Protein AF-A0A3N5SDS3-F1 (afdb_monomer_lite)

Foldseek 3Di:
DPPPVVVVVVVVVVVVVVVVVVVVVVVVVVDDPPDDPVPPDPPVRVDDQDVLLVVLCVVVVHDDDLFDDDVPAEGAHSLQVQLVSNLVSVLVVPPVSVVWDKGWHQDPVRDIWIDTPPDIDPDLVVDPDPVSSVSSVVSVVSSVVSVVVVVVD

Radius of gyration: 25.75 Å; chains: 1; bounding box: 50×32×78 Å

Secondary structure (DSSP, 8-state):
---HHHHHHHHHHHHHHHHHHHHHHHHHHT--TT---TT-S-HHHH-PPPHHHHHHHHHHT----S----TTPPP--HHHHHHHHHHHHHHHH-TTTTT--EEEEE-TTSSEEEEETTEEESSGGG-S-HHHHHHHHHHHHHHHHHHHHHHH-

pLDDT: m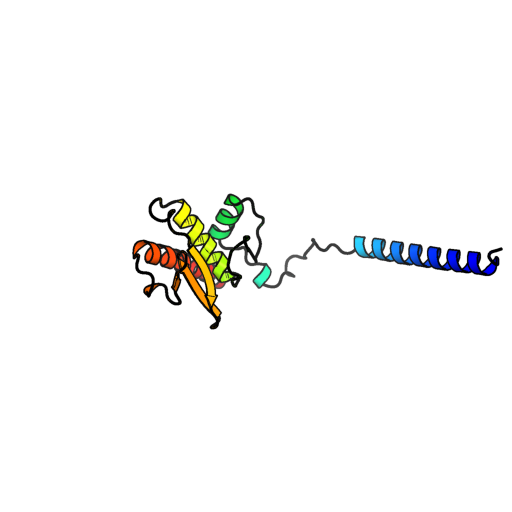ean 82.78, std 12.54, range [51.75, 97.25]

Sequence (153 aa):
MVPSGIIVTVIVVVIIMLVIWGLLLWKSRRVNLTHTPAGEKPQWMRTAPPPATLAATEAGGEGITLYDHDKGEIVAAPFVEQIEDILRSQMSTDPDLRSYDVDFGTGTDGGLEIRVGDQRYADIKQIPDERLRAAIGRAIATYNQGEEDKRSG

Structure (mmCIF, N/CA/C/O backbone):
data_AF-A0A3N5SDS3-F1
#
_entry.id   AF-A0A3N5SDS3-F1
#
loop_
_atom_site.group_PDB
_atom_site.id
_atom_site.type_symbol
_atom_site.label_atom_id
_atom_site.label_alt_id
_atom_site.label_comp_id
_atom_site.label_asym_id
_atom_site.label_entity_id
_atom_site.label_seq_id
_atom_site.pdbx_PDB_ins_code
_atom_site.Cartn_x
_atom_site.Cartn_y
_atom_site.Cartn_z
_atom_site.occupancy
_atom_site.B_iso_or_equiv
_atom_site.auth_seq_id
_atom_site.auth_comp_id
_atom_site.auth_asym_id
_atom_site.auth_atom_id
_atom_site.pdbx_PDB_model_num
ATOM 1 N N . MET A 1 1 ? 19.981 -18.273 -62.693 1.00 68.88 1 MET A N 1
ATOM 2 C CA . MET A 1 1 ? 21.313 -17.813 -62.242 1.00 68.88 1 MET A CA 1
ATOM 3 C C . MET A 1 1 ? 21.117 -16.525 -61.470 1.00 68.88 1 MET A C 1
ATOM 5 O O . MET A 1 1 ? 20.516 -15.611 -62.018 1.00 68.88 1 MET A O 1
ATOM 9 N N . VAL A 1 2 ? 21.545 -16.466 -60.209 1.00 68.56 2 VAL A N 1
ATOM 10 C CA . VAL A 1 2 ? 21.539 -15.201 -59.461 1.00 68.56 2 VAL A CA 1
ATOM 11 C C . VAL A 1 2 ? 22.717 -14.372 -59.979 1.00 68.56 2 VAL A C 1
ATOM 13 O O . VAL A 1 2 ? 23.832 -14.895 -60.003 1.00 68.56 2 VAL A O 1
ATOM 16 N N . PRO A 1 3 ? 22.505 -13.131 -60.447 1.00 82.00 3 PRO A N 1
ATOM 17 C CA . PRO A 1 3 ? 23.598 -12.306 -60.930 1.00 82.00 3 PRO A CA 1
ATOM 18 C C . PRO A 1 3 ? 24.593 -12.054 -59.798 1.00 82.00 3 PRO A C 1
ATOM 20 O O . PRO A 1 3 ? 24.208 -11.697 -58.683 1.00 82.00 3 PRO A O 1
ATOM 23 N N . SER A 1 4 ? 25.879 -12.220 -60.098 1.00 79.12 4 SER A N 1
ATOM 24 C CA . SER A 1 4 ? 26.987 -12.127 -59.141 1.00 79.12 4 SER A CA 1
ATOM 25 C C . SER A 1 4 ? 26.968 -10.821 -58.335 1.00 79.12 4 SER A C 1
ATOM 27 O O . SER A 1 4 ? 27.344 -10.812 -57.168 1.00 79.12 4 SER A O 1
ATOM 29 N N . GLY A 1 5 ? 26.455 -9.733 -58.925 1.00 82.50 5 GLY A N 1
ATOM 30 C CA . GLY A 1 5 ? 26.280 -8.443 -58.252 1.00 82.50 5 GLY A CA 1
ATOM 31 C C . GLY A 1 5 ? 25.323 -8.483 -57.054 1.00 82.50 5 GLY A C 1
ATOM 32 O O . GLY A 1 5 ? 25.624 -7.878 -56.033 1.00 82.50 5 GLY A O 1
ATOM 33 N N . ILE A 1 6 ? 24.227 -9.250 -57.122 1.00 86.38 6 ILE A N 1
ATOM 34 C CA . ILE A 1 6 ? 23.262 -9.362 -56.011 1.00 86.38 6 ILE A CA 1
ATOM 35 C C . ILE A 1 6 ? 23.900 -10.086 -54.823 1.00 86.38 6 ILE A C 1
ATOM 37 O O . ILE A 1 6 ? 23.728 -9.673 -53.679 1.00 86.38 6 ILE A O 1
ATOM 41 N N . ILE A 1 7 ? 24.683 -11.133 -55.096 1.00 86.69 7 ILE A N 1
ATOM 42 C CA . ILE A 1 7 ? 25.388 -11.901 -54.061 1.00 86.69 7 ILE A CA 1
ATOM 43 C C . ILE A 1 7 ? 26.377 -10.99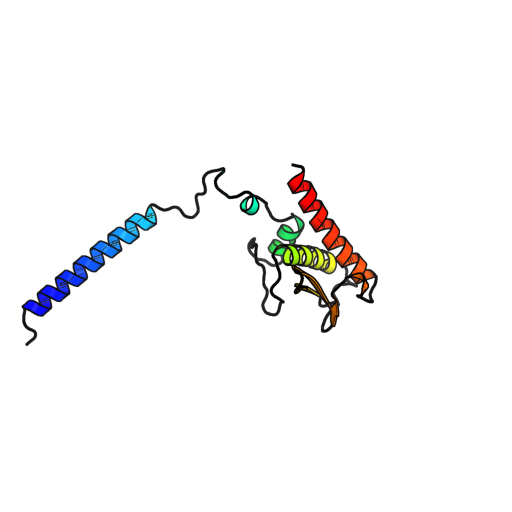4 -53.318 1.00 86.69 7 ILE A C 1
ATOM 45 O O . ILE A 1 7 ? 26.410 -10.996 -52.089 1.00 86.69 7 ILE A O 1
ATOM 49 N N . VAL A 1 8 ? 27.128 -10.161 -54.047 1.00 90.88 8 VAL A N 1
ATOM 50 C CA . VAL A 1 8 ? 28.073 -9.205 -53.450 1.00 90.88 8 VAL A CA 1
ATOM 51 C C . VAL A 1 8 ? 27.349 -8.169 -52.585 1.00 90.88 8 VAL A C 1
ATOM 53 O O . VAL A 1 8 ? 27.771 -7.924 -51.457 1.00 90.88 8 VAL A O 1
ATOM 56 N N . THR A 1 9 ? 26.234 -7.598 -53.053 1.00 92.44 9 THR A N 1
ATOM 57 C CA . THR A 1 9 ? 25.465 -6.614 -52.272 1.00 92.44 9 THR A CA 1
ATOM 58 C C . THR A 1 9 ? 24.930 -7.203 -50.968 1.00 92.44 9 THR A C 1
ATOM 60 O O . THR A 1 9 ? 25.055 -6.573 -49.919 1.00 92.44 9 THR A O 1
ATOM 63 N N . VAL A 1 10 ? 24.382 -8.422 -51.004 1.00 93.00 10 VAL A N 1
ATOM 64 C CA . VAL A 1 10 ? 23.859 -9.093 -49.803 1.00 93.00 10 VAL A CA 1
ATOM 65 C C . VAL A 1 10 ? 24.970 -9.327 -48.779 1.00 93.00 10 VAL A C 1
ATOM 67 O O . VAL A 1 10 ? 24.782 -9.035 -47.599 1.00 93.00 10 VAL A O 1
ATOM 70 N N . ILE A 1 11 ? 26.148 -9.778 -49.220 1.00 94.56 11 ILE A N 1
ATOM 71 C CA . ILE A 1 11 ? 27.299 -9.995 -48.331 1.00 94.56 11 ILE A CA 1
ATOM 72 C C . ILE A 1 11 ? 27.723 -8.686 -47.655 1.00 94.56 11 ILE A C 1
ATOM 74 O O . ILE A 1 11 ? 27.932 -8.660 -46.443 1.00 94.56 11 ILE A O 1
ATOM 78 N N . VAL A 1 12 ? 27.802 -7.588 -48.410 1.00 96.38 12 VAL A N 1
ATOM 79 C CA . VAL A 1 12 ? 28.185 -6.276 -47.865 1.00 96.38 12 VAL A CA 1
ATOM 80 C C . VAL A 1 12 ? 27.193 -5.804 -46.799 1.00 96.38 12 VAL A C 1
ATOM 82 O O . VAL A 1 12 ? 27.612 -5.368 -45.728 1.00 96.38 12 VAL A O 1
ATOM 85 N N . VAL A 1 13 ? 25.888 -5.939 -47.046 1.00 96.75 13 VAL A N 1
ATOM 86 C CA . VAL A 1 13 ? 24.852 -5.546 -46.075 1.00 96.75 13 VAL A CA 1
ATOM 87 C C . VAL A 1 13 ? 24.951 -6.370 -44.790 1.00 96.75 13 VAL A C 1
ATOM 89 O O . VAL A 1 13 ? 24.900 -5.804 -43.697 1.00 96.75 13 VAL A O 1
ATOM 92 N N . VAL A 1 14 ? 25.154 -7.687 -44.901 1.00 97.00 14 VAL A N 1
ATOM 93 C CA . VAL A 1 14 ? 25.308 -8.571 -43.734 1.00 97.00 14 VAL A CA 1
ATOM 94 C C . VAL A 1 14 ? 26.536 -8.184 -42.908 1.00 97.00 14 VAL A C 1
ATOM 96 O O . VAL A 1 14 ? 26.447 -8.097 -41.684 1.00 97.00 14 VAL A O 1
ATOM 99 N N . ILE A 1 15 ? 27.665 -7.882 -43.554 1.00 97.25 15 ILE A N 1
ATOM 100 C CA . ILE A 1 15 ? 28.881 -7.441 -42.855 1.00 97.25 15 ILE A CA 1
ATOM 101 C C . ILE A 1 15 ? 28.629 -6.129 -42.104 1.00 97.25 15 ILE A C 1
ATOM 103 O O . ILE A 1 15 ? 28.987 -6.020 -40.931 1.00 97.25 15 ILE A O 1
ATOM 107 N N . ILE A 1 16 ? 27.971 -5.153 -42.737 1.00 97.25 16 ILE A N 1
ATOM 108 C CA . ILE A 1 16 ? 27.638 -3.873 -42.096 1.00 97.25 16 ILE A CA 1
ATOM 109 C C . ILE A 1 16 ? 26.747 -4.098 -40.867 1.00 97.25 16 ILE A C 1
ATOM 111 O O . ILE A 1 16 ? 27.020 -3.536 -39.805 1.00 97.25 16 ILE A O 1
ATOM 115 N N . MET A 1 17 ? 25.726 -4.953 -40.972 1.00 96.94 17 MET A N 1
ATOM 116 C CA . MET A 1 17 ? 24.854 -5.291 -39.843 1.00 96.94 17 MET A CA 1
ATOM 117 C C . MET A 1 17 ? 25.627 -5.923 -38.680 1.00 96.94 17 MET A C 1
ATOM 119 O O . MET A 1 17 ? 25.423 -5.531 -37.531 1.00 96.94 17 MET A O 1
ATOM 123 N N . LEU A 1 18 ? 26.547 -6.850 -38.963 1.00 97.25 18 LEU A N 1
ATOM 124 C CA . LEU A 1 18 ? 27.373 -7.491 -37.936 1.00 97.25 18 LEU A CA 1
ATOM 125 C C . LEU A 1 18 ? 28.313 -6.496 -37.244 1.00 97.25 18 LEU A C 1
ATOM 127 O O . LEU A 1 18 ? 28.468 -6.550 -36.024 1.00 97.25 18 LEU A O 1
ATOM 131 N N . VAL A 1 19 ? 28.896 -5.557 -37.995 1.00 97.00 19 VAL A N 1
ATOM 132 C CA . VAL A 1 19 ? 29.741 -4.492 -37.434 1.00 97.00 19 VAL A CA 1
ATOM 133 C C . VAL A 1 19 ? 28.925 -3.575 -36.522 1.00 97.00 19 VAL A C 1
ATOM 135 O O . VAL A 1 19 ? 29.340 -3.314 -35.392 1.00 97.00 19 VAL A O 1
ATOM 138 N N . ILE A 1 20 ? 27.747 -3.125 -36.967 1.00 96.25 20 ILE A N 1
ATOM 139 C CA . ILE A 1 20 ? 26.855 -2.285 -36.154 1.00 96.25 20 ILE A CA 1
ATOM 140 C C . ILE A 1 20 ? 26.441 -3.028 -34.879 1.00 96.25 20 ILE A C 1
ATOM 142 O O . ILE A 1 20 ? 26.527 -2.466 -33.787 1.00 96.25 20 ILE A O 1
ATOM 146 N N . TRP A 1 21 ? 26.046 -4.298 -34.988 1.00 95.56 21 TRP A N 1
ATOM 147 C CA . TRP A 1 21 ? 25.644 -5.101 -33.834 1.00 95.56 21 TRP A CA 1
ATOM 148 C C . TRP A 1 21 ? 26.791 -5.295 -32.834 1.00 95.56 21 TRP A C 1
ATOM 150 O O . TRP A 1 21 ? 26.605 -5.091 -31.633 1.00 95.56 21 TRP A O 1
ATOM 160 N N . GLY A 1 22 ? 28.001 -5.589 -33.319 1.00 96.25 22 GLY A N 1
ATOM 161 C CA . GLY A 1 22 ? 29.198 -5.690 -32.483 1.00 96.25 22 GLY A CA 1
ATOM 162 C C . GLY A 1 22 ? 29.523 -4.386 -31.746 1.00 96.25 22 GLY A C 1
ATOM 163 O O . GLY A 1 22 ? 29.810 -4.408 -30.547 1.00 96.25 22 GLY A O 1
ATOM 164 N N . LEU A 1 23 ? 29.409 -3.239 -32.426 1.00 95.19 23 LEU A N 1
ATOM 165 C CA . LEU A 1 23 ? 29.599 -1.919 -31.815 1.00 95.19 23 LEU A CA 1
ATOM 166 C C . LEU A 1 23 ? 28.554 -1.627 -30.729 1.00 95.19 23 LEU A C 1
ATOM 168 O O . LEU A 1 23 ? 28.908 -1.110 -29.667 1.00 95.19 23 LEU A O 1
ATOM 172 N N . LEU A 1 24 ? 27.285 -1.982 -30.959 1.00 91.38 24 LEU A N 1
ATOM 173 C CA . LEU A 1 24 ? 26.214 -1.816 -29.972 1.00 91.38 24 LEU A CA 1
ATOM 174 C C . LEU A 1 24 ? 26.444 -2.683 -28.730 1.00 91.38 24 LEU A C 1
ATOM 176 O O . LEU A 1 24 ? 26.332 -2.176 -27.614 1.00 91.38 24 LEU A O 1
ATOM 180 N N . LEU A 1 25 ? 26.830 -3.950 -28.902 1.00 89.69 25 LEU A N 1
ATOM 181 C CA . LEU A 1 25 ? 27.156 -4.842 -27.784 1.00 89.69 25 LEU A CA 1
ATOM 182 C C . LEU A 1 25 ? 28.357 -4.331 -26.984 1.00 89.69 25 LEU A C 1
ATOM 184 O O . LEU A 1 25 ? 28.338 -4.345 -25.753 1.00 89.69 25 LEU A O 1
ATOM 188 N N . TRP A 1 26 ? 29.390 -3.835 -27.665 1.00 88.06 26 TRP A N 1
ATOM 189 C CA . TRP A 1 26 ? 30.552 -3.258 -26.996 1.00 88.06 26 TRP A CA 1
ATOM 190 C C . TRP A 1 26 ? 30.198 -1.998 -26.204 1.00 88.06 26 TRP A C 1
ATOM 192 O O . TRP A 1 26 ? 30.630 -1.856 -25.061 1.00 88.06 26 TRP A O 1
ATOM 202 N N . LYS A 1 27 ? 29.378 -1.105 -26.774 1.00 86.00 27 LYS A N 1
ATOM 203 C CA . LYS A 1 27 ? 28.898 0.097 -26.082 1.00 86.00 27 LYS A CA 1
ATOM 204 C C . LYS A 1 27 ? 27.995 -0.259 -24.899 1.00 86.00 27 LYS A C 1
ATOM 206 O O . LYS A 1 27 ? 28.161 0.322 -23.833 1.00 86.00 27 LYS A O 1
ATOM 211 N N . SER A 1 28 ? 27.102 -1.236 -25.055 1.00 78.81 28 SER A N 1
ATOM 212 C CA . SER A 1 28 ? 26.207 -1.711 -23.993 1.00 78.81 28 SER A CA 1
ATOM 213 C C . SER A 1 28 ? 26.983 -2.257 -22.791 1.00 78.81 28 SER A C 1
ATOM 215 O O . SER A 1 28 ? 26.679 -1.889 -21.663 1.00 78.81 28 SER A O 1
ATOM 217 N N . ARG A 1 29 ? 28.063 -3.020 -23.016 1.00 81.25 29 ARG A N 1
ATOM 218 C CA . ARG A 1 29 ? 28.931 -3.531 -21.936 1.00 81.25 29 ARG A CA 1
ATOM 219 C C . ARG A 1 29 ? 29.670 -2.443 -21.148 1.00 81.25 29 ARG A C 1
ATOM 221 O O . ARG A 1 29 ? 30.156 -2.724 -20.058 1.00 81.25 29 ARG A O 1
ATOM 228 N N . ARG A 1 30 ? 29.786 -1.221 -21.683 1.00 77.50 30 ARG A N 1
ATOM 229 C CA . ARG A 1 30 ? 30.376 -0.075 -20.966 1.00 77.50 30 ARG A CA 1
ATOM 230 C C . ARG A 1 30 ? 29.373 0.658 -20.076 1.00 77.50 30 ARG A C 1
ATOM 232 O O . ARG A 1 30 ? 29.791 1.485 -19.273 1.00 77.50 30 ARG A O 1
ATOM 239 N N . VAL A 1 31 ? 28.075 0.397 -20.230 1.00 67.88 31 VAL A N 1
ATOM 240 C CA . VAL A 1 31 ? 27.023 1.043 -19.443 1.00 67.88 31 VAL A CA 1
ATOM 241 C C . VAL A 1 31 ? 26.641 0.107 -18.305 1.00 67.88 31 VAL A C 1
ATOM 243 O O . VAL A 1 31 ? 26.007 -0.923 -18.514 1.00 67.88 31 VAL A O 1
ATOM 246 N N . ASN A 1 32 ? 27.040 0.460 -17.087 1.00 65.94 32 ASN A N 1
ATOM 247 C CA . ASN A 1 32 ? 26.639 -0.270 -15.896 1.00 65.94 32 ASN A CA 1
ATOM 248 C C . ASN A 1 32 ? 25.320 0.314 -15.369 1.00 65.94 32 ASN A C 1
ATOM 250 O O . ASN A 1 32 ? 25.326 1.319 -14.668 1.00 65.94 32 ASN A O 1
ATOM 254 N N . LEU A 1 33 ? 24.192 -0.314 -15.714 1.00 65.25 33 LEU A N 1
ATOM 255 C CA . LEU A 1 33 ? 22.853 0.115 -15.273 1.00 65.25 33 LEU A CA 1
ATOM 256 C C . LEU A 1 33 ? 22.618 -0.083 -13.766 1.00 65.25 33 LEU A C 1
ATOM 258 O O . LEU A 1 33 ? 21.668 0.458 -13.211 1.00 65.25 33 LEU A O 1
ATOM 262 N N . THR A 1 34 ? 23.477 -0.865 -13.111 1.00 61.34 34 THR A N 1
ATOM 263 C CA . THR A 1 34 ? 23.353 -1.223 -11.690 1.00 61.34 34 THR A CA 1
ATOM 264 C C . THR A 1 34 ? 24.290 -0.439 -10.777 1.00 61.34 34 THR A C 1
ATOM 266 O O . THR A 1 34 ? 24.104 -0.434 -9.564 1.00 61.34 34 THR A O 1
ATOM 269 N N . HIS A 1 35 ? 25.286 0.251 -11.336 1.00 56.22 35 HIS A N 1
ATOM 270 C CA . HIS A 1 35 ? 26.195 1.087 -10.565 1.00 56.22 35 HIS A CA 1
ATOM 271 C C . HIS A 1 35 ? 25.668 2.517 -10.543 1.00 56.22 35 HIS A C 1
ATOM 273 O O . HIS A 1 35 ? 25.879 3.282 -11.478 1.00 56.22 35 HIS A O 1
ATOM 279 N N . THR A 1 36 ? 24.957 2.868 -9.475 1.00 59.41 36 THR A N 1
ATOM 280 C CA . THR A 1 36 ? 24.582 4.256 -9.204 1.00 59.41 36 THR A CA 1
ATOM 281 C C . THR A 1 36 ? 25.664 4.885 -8.321 1.00 59.41 36 THR A C 1
ATOM 283 O O . THR A 1 36 ? 25.895 4.371 -7.222 1.00 59.41 36 THR A O 1
ATOM 286 N N . PRO A 1 37 ? 26.335 5.970 -8.747 1.00 63.41 37 PRO A N 1
ATOM 287 C CA . PRO A 1 37 ? 27.207 6.749 -7.875 1.00 63.41 37 PRO A CA 1
ATOM 288 C C . PRO A 1 37 ? 26.459 7.165 -6.602 1.00 63.41 37 PRO A C 1
ATOM 290 O O . PRO A 1 37 ? 25.279 7.536 -6.648 1.00 63.41 37 PRO A O 1
ATOM 293 N N . ALA A 1 38 ? 27.129 7.087 -5.450 1.00 60.81 38 ALA A N 1
ATOM 294 C CA . ALA A 1 38 ? 26.549 7.523 -4.184 1.00 60.81 38 ALA A CA 1
ATOM 295 C C . ALA A 1 38 ? 26.122 8.996 -4.309 1.00 60.81 38 ALA A C 1
ATOM 297 O O . ALA A 1 38 ? 26.957 9.868 -4.529 1.00 60.81 38 ALA A O 1
ATOM 298 N N . GLY A 1 39 ? 24.817 9.266 -4.208 1.00 62.78 39 GLY A N 1
ATOM 299 C CA . GLY A 1 39 ? 24.278 10.622 -4.342 1.00 62.78 39 GLY A CA 1
ATOM 300 C C . GLY A 1 39 ? 23.565 10.954 -5.660 1.00 62.78 39 GLY A C 1
ATOM 301 O O . GLY A 1 39 ? 23.098 12.084 -5.781 1.00 62.78 39 GLY A O 1
ATOM 302 N N . GLU A 1 40 ? 23.388 10.010 -6.594 1.00 65.88 40 GLU A N 1
ATOM 303 C CA . GLU A 1 40 ? 22.626 10.248 -7.842 1.00 65.88 40 GLU A CA 1
ATOM 304 C C . GLU A 1 40 ? 21.189 9.707 -7.847 1.00 65.88 40 GLU A C 1
ATOM 306 O O . GLU A 1 40 ? 20.371 10.150 -8.652 1.00 65.88 40 GLU A O 1
ATOM 311 N N . LYS A 1 41 ? 20.819 8.800 -6.933 1.00 64.06 41 LYS A N 1
ATOM 312 C CA . LYS A 1 41 ? 19.405 8.408 -6.802 1.00 64.06 41 LYS A CA 1
ATOM 313 C C . LYS A 1 41 ? 18.591 9.639 -6.389 1.00 64.06 41 LYS A C 1
ATOM 315 O O . LYS A 1 41 ? 18.998 10.297 -5.435 1.00 64.06 41 LYS A O 1
ATOM 320 N N . PRO A 1 42 ? 17.485 10.004 -7.044 1.00 65.94 42 PRO A N 1
ATOM 321 C CA . PRO A 1 42 ? 16.648 11.093 -6.546 1.00 65.94 42 PRO A CA 1
ATOM 322 C C . PRO A 1 42 ? 16.122 10.744 -5.141 1.00 65.94 42 PRO A C 1
ATOM 324 O O . PRO A 1 42 ? 16.044 9.564 -4.800 1.00 65.94 42 PRO A O 1
ATOM 327 N N . GLN A 1 43 ? 15.820 11.743 -4.299 1.00 64.00 43 GLN A N 1
ATOM 328 C CA . GLN A 1 43 ? 15.484 11.512 -2.878 1.00 64.00 43 GLN A CA 1
ATOM 329 C C . GLN A 1 43 ? 14.396 10.445 -2.681 1.00 64.00 43 GLN A C 1
ATOM 331 O O . GLN A 1 43 ? 14.544 9.584 -1.821 1.00 64.00 43 GLN A O 1
ATOM 336 N N . TRP A 1 44 ? 13.384 10.424 -3.548 1.00 61.75 44 T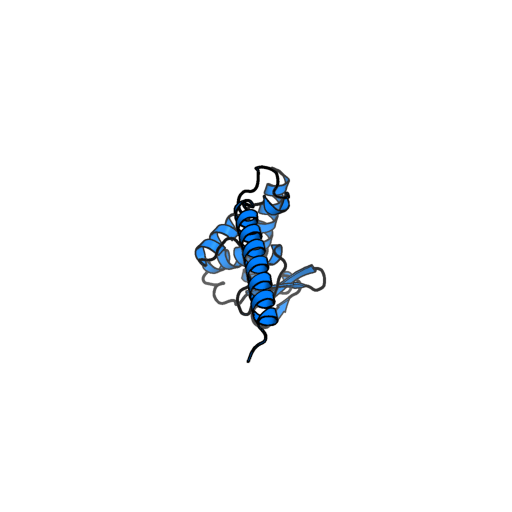RP A N 1
ATOM 337 C CA . TRP A 1 44 ? 12.295 9.444 -3.530 1.00 61.75 44 TRP A CA 1
ATOM 338 C C . TRP A 1 44 ? 12.726 7.986 -3.800 1.00 61.75 44 TRP A C 1
ATOM 340 O O . TRP A 1 44 ? 12.021 7.066 -3.407 1.00 61.75 44 TRP A O 1
ATOM 350 N N . MET A 1 45 ? 13.881 7.750 -4.439 1.00 62.09 45 MET A N 1
ATOM 351 C CA . MET A 1 45 ? 14.477 6.412 -4.626 1.00 62.09 45 MET A CA 1
ATOM 352 C C . MET A 1 45 ? 15.460 6.024 -3.506 1.00 62.09 45 MET A C 1
ATOM 354 O O . MET A 1 45 ? 16.016 4.923 -3.528 1.00 62.09 45 MET A O 1
ATOM 358 N N . ARG A 1 46 ? 15.780 6.943 -2.586 1.00 62.22 46 ARG A N 1
ATOM 359 C CA . ARG A 1 46 ? 16.705 6.682 -1.465 1.00 62.22 46 ARG A CA 1
ATOM 360 C C . ARG A 1 46 ? 15.987 6.247 -0.200 1.00 62.22 46 ARG A C 1
ATOM 362 O O . ARG A 1 46 ? 16.627 5.719 0.702 1.00 62.22 46 ARG A O 1
ATOM 369 N N . THR A 1 47 ? 14.688 6.482 -0.133 1.00 64.50 47 THR A N 1
ATOM 370 C CA . THR A 1 47 ? 13.835 6.019 0.948 1.00 64.50 47 THR A CA 1
ATOM 371 C C . THR A 1 47 ? 13.663 4.513 0.842 1.00 64.50 47 THR A C 1
ATOM 373 O O . THR A 1 47 ? 13.024 4.017 -0.083 1.00 64.50 47 THR A O 1
ATOM 376 N N . ALA A 1 48 ? 14.253 3.787 1.791 1.00 64.75 48 ALA A N 1
ATOM 377 C CA . ALA A 1 48 ? 13.857 2.412 2.033 1.00 64.75 48 ALA A CA 1
ATOM 378 C C . ALA A 1 48 ? 12.363 2.395 2.424 1.00 64.75 48 ALA A C 1
ATOM 380 O O . ALA A 1 48 ? 11.912 3.313 3.129 1.00 64.75 48 ALA A O 1
ATOM 381 N N . PRO A 1 49 ? 11.590 1.392 1.972 1.00 67.12 49 PRO A N 1
ATOM 382 C CA . PRO A 1 49 ? 10.242 1.169 2.477 1.00 67.12 49 PRO A CA 1
ATOM 383 C C . PRO A 1 49 ? 10.253 1.039 4.008 1.00 67.12 49 PRO A C 1
ATOM 385 O O . PRO A 1 49 ? 11.291 0.685 4.584 1.00 67.12 49 PRO A O 1
ATOM 388 N N . PRO A 1 50 ? 9.130 1.325 4.690 1.00 68.94 50 PRO A N 1
ATOM 389 C CA . PRO A 1 50 ? 9.001 1.074 6.119 1.00 68.94 50 PRO A CA 1
ATOM 390 C C . PRO A 1 50 ? 9.436 -0.361 6.483 1.00 68.94 50 PRO A C 1
ATOM 392 O O . PRO A 1 50 ? 9.176 -1.287 5.713 1.00 68.94 50 PRO A O 1
ATOM 395 N N . PRO A 1 51 ? 10.048 -0.593 7.662 1.00 74.44 51 PRO A N 1
ATOM 396 C CA . PRO A 1 51 ? 10.481 -1.933 8.071 1.00 74.44 51 PRO A CA 1
ATOM 397 C C . PRO A 1 51 ? 9.360 -2.980 8.065 1.00 74.44 51 PRO A C 1
ATOM 399 O O . PRO A 1 51 ? 9.615 -4.151 7.810 1.00 74.44 51 PRO A O 1
ATOM 402 N N . ALA A 1 52 ? 8.119 -2.555 8.321 1.00 68.88 52 ALA A N 1
ATOM 403 C CA . ALA A 1 52 ? 6.946 -3.421 8.262 1.00 68.88 52 ALA A CA 1
ATOM 404 C C . ALA A 1 52 ? 6.651 -3.914 6.835 1.00 68.88 52 ALA A C 1
ATOM 406 O O . ALA A 1 52 ? 6.372 -5.095 6.664 1.00 68.88 52 ALA A O 1
ATOM 407 N N . THR A 1 53 ? 6.789 -3.046 5.827 1.00 69.25 53 THR A N 1
ATOM 408 C CA . THR A 1 53 ? 6.684 -3.412 4.405 1.00 69.25 53 THR A CA 1
ATOM 409 C C . THR A 1 53 ? 7.781 -4.402 4.035 1.00 69.25 53 THR A C 1
ATOM 411 O O . THR A 1 53 ? 7.494 -5.460 3.499 1.00 69.25 53 THR A O 1
ATOM 414 N N . LEU A 1 54 ? 9.033 -4.132 4.429 1.00 75.06 54 LEU A N 1
ATOM 415 C CA . LEU A 1 54 ? 10.146 -5.058 4.178 1.00 75.06 54 LEU A CA 1
ATOM 416 C C . LEU A 1 54 ? 9.889 -6.454 4.764 1.00 75.06 54 LEU A C 1
ATOM 418 O O . LEU A 1 54 ? 10.143 -7.451 4.096 1.00 75.06 54 LEU A O 1
ATOM 422 N N . ALA A 1 55 ? 9.362 -6.521 5.990 1.00 75.62 55 ALA A N 1
ATOM 423 C CA . ALA A 1 55 ? 9.026 -7.783 6.640 1.00 75.62 55 ALA A CA 1
ATOM 424 C C . ALA A 1 55 ? 7.838 -8.503 5.975 1.00 75.62 55 ALA A C 1
ATOM 426 O O . ALA A 1 55 ? 7.835 -9.732 5.926 1.00 75.62 55 ALA A O 1
ATOM 427 N N . ALA A 1 56 ? 6.842 -7.764 5.471 1.00 71.00 56 ALA A N 1
ATOM 428 C CA . ALA A 1 56 ? 5.700 -8.328 4.751 1.00 71.00 56 ALA A CA 1
ATOM 429 C C . ALA A 1 56 ? 6.131 -8.927 3.403 1.00 71.00 56 ALA A C 1
ATOM 431 O O . ALA A 1 56 ? 5.864 -10.101 3.148 1.00 71.00 56 ALA A O 1
ATOM 432 N N . THR A 1 57 ? 6.894 -8.175 2.605 1.00 68.88 57 THR A N 1
ATOM 433 C CA . THR A 1 57 ? 7.413 -8.631 1.308 1.00 68.88 57 THR A CA 1
ATOM 434 C C . THR A 1 57 ? 8.359 -9.834 1.466 1.00 68.88 57 THR A C 1
ATOM 436 O O . THR A 1 57 ? 8.273 -10.807 0.717 1.00 68.88 57 THR A O 1
ATOM 439 N N . GLU A 1 58 ? 9.225 -9.835 2.492 1.00 77.06 58 GLU A N 1
ATOM 440 C CA . GLU A 1 58 ? 10.103 -10.978 2.795 1.00 77.06 58 GLU A CA 1
ATOM 441 C C . GLU A 1 58 ? 9.303 -12.229 3.204 1.00 77.06 58 GLU A C 1
ATOM 443 O O . GLU A 1 58 ? 9.655 -13.342 2.804 1.00 77.06 58 GLU A O 1
ATOM 448 N N . ALA A 1 59 ? 8.199 -12.065 3.942 1.00 71.75 59 ALA A N 1
ATOM 449 C CA . ALA A 1 59 ? 7.306 -13.167 4.303 1.00 71.75 59 ALA A CA 1
ATOM 450 C C . ALA A 1 59 ? 6.519 -13.726 3.100 1.00 71.75 59 ALA A C 1
ATOM 452 O O . ALA A 1 59 ? 6.245 -14.928 3.071 1.00 71.75 59 ALA A O 1
ATOM 453 N N . GLY A 1 60 ? 6.193 -12.886 2.111 1.00 61.16 60 GLY A N 1
ATOM 454 C CA . GLY A 1 60 ? 5.572 -13.280 0.838 1.00 61.16 60 GLY A CA 1
ATOM 455 C C . GLY A 1 60 ? 6.532 -13.965 -0.143 1.00 61.16 60 GLY A C 1
ATOM 456 O O . GLY A 1 60 ? 6.100 -14.641 -1.074 1.00 61.16 60 GLY A O 1
ATOM 457 N N . GLY A 1 61 ? 7.845 -13.863 0.093 1.00 65.06 61 GLY A N 1
ATOM 458 C CA . GLY A 1 61 ? 8.871 -14.366 -0.825 1.00 65.06 61 GLY A CA 1
ATOM 459 C C . GLY A 1 61 ? 9.086 -13.469 -2.047 1.00 65.06 61 GLY A C 1
ATOM 460 O O . GLY A 1 61 ? 9.667 -13.914 -3.041 1.00 65.06 61 GLY A O 1
ATOM 461 N N . GLU A 1 62 ? 8.639 -12.218 -1.977 1.00 58.59 62 GLU A N 1
ATOM 462 C CA . GLU A 1 62 ? 8.739 -11.237 -3.050 1.00 58.59 62 GLU A CA 1
ATOM 463 C C . GLU A 1 62 ? 9.972 -10.341 -2.885 1.00 58.59 62 GLU A C 1
ATOM 465 O O . GLU A 1 62 ? 10.600 -10.252 -1.828 1.00 58.59 62 GLU A O 1
ATOM 470 N N . GLY A 1 63 ? 10.405 -9.724 -3.986 1.00 58.72 63 GLY A N 1
ATOM 471 C CA . GLY A 1 63 ? 11.474 -8.727 -3.948 1.00 58.72 63 GLY A CA 1
ATOM 472 C C . GLY A 1 63 ? 10.920 -7.370 -3.523 1.00 58.72 63 GLY A C 1
ATOM 473 O O . GLY A 1 63 ? 9.753 -7.097 -3.747 1.00 58.72 63 GLY A O 1
ATOM 474 N N . ILE A 1 64 ? 11.759 -6.483 -2.978 1.00 61.12 64 ILE A N 1
ATOM 475 C CA . ILE A 1 64 ? 11.337 -5.117 -2.624 1.00 61.12 64 ILE A CA 1
ATOM 476 C C . ILE A 1 64 ? 10.911 -4.362 -3.898 1.00 61.12 64 ILE A C 1
ATOM 478 O O . ILE A 1 64 ? 11.766 -3.880 -4.651 1.00 61.12 64 ILE A O 1
ATOM 482 N N . THR A 1 65 ? 9.606 -4.248 -4.138 1.00 61.25 65 THR A N 1
ATOM 483 C CA . THR A 1 65 ? 9.008 -3.494 -5.244 1.00 61.25 65 THR A CA 1
ATOM 484 C C . THR A 1 65 ? 8.257 -2.276 -4.708 1.00 61.25 65 THR A C 1
ATOM 486 O O . THR A 1 65 ? 7.802 -2.234 -3.572 1.00 61.25 65 THR A O 1
ATOM 489 N N . LEU A 1 66 ? 8.202 -1.212 -5.514 1.00 60.38 66 LEU A N 1
ATOM 490 C CA . LEU A 1 66 ? 7.410 -0.014 -5.192 1.00 60.38 66 LEU A CA 1
ATOM 491 C C . LEU A 1 66 ? 5.946 -0.160 -5.635 1.00 60.38 66 LEU A C 1
ATOM 493 O O . LEU A 1 66 ? 5.083 0.597 -5.208 1.00 60.38 66 LEU A O 1
ATOM 497 N N . TYR A 1 67 ? 5.720 -1.089 -6.557 1.00 62.38 67 TYR A N 1
ATOM 498 C CA . TYR A 1 67 ? 4.421 -1.492 -7.056 1.00 62.38 67 TYR A CA 1
ATOM 499 C C . TYR A 1 67 ? 4.336 -2.970 -6.747 1.00 62.38 67 TYR A C 1
ATOM 501 O O . TYR A 1 67 ? 5.037 -3.763 -7.387 1.00 62.38 67 TYR A O 1
ATOM 509 N N . ASP A 1 68 ? 3.564 -3.283 -5.725 1.00 66.31 68 ASP A N 1
ATOM 510 C CA . ASP A 1 68 ? 3.109 -4.632 -5.483 1.00 66.31 68 ASP A CA 1
ATOM 511 C C . ASP A 1 68 ? 1.695 -4.718 -6.040 1.00 66.31 68 ASP A C 1
ATOM 513 O O . ASP A 1 68 ? 0.933 -3.764 -5.925 1.00 66.31 68 ASP A O 1
ATOM 517 N N . HIS A 1 69 ? 1.423 -5.745 -6.828 1.00 65.12 69 HIS A N 1
ATOM 518 C CA . HIS A 1 69 ? 0.108 -5.925 -7.427 1.00 65.12 69 HIS A CA 1
ATOM 519 C C . HIS A 1 69 ? -0.085 -7.408 -7.661 1.00 65.12 69 HIS A C 1
ATOM 521 O O . HIS A 1 69 ? 0.360 -7.957 -8.685 1.00 65.12 69 HIS A O 1
ATOM 527 N N . ASP A 1 70 ? -0.762 -8.048 -6.719 1.00 68.94 70 ASP A N 1
ATOM 528 C CA . ASP A 1 70 ? -1.127 -9.439 -6.847 1.00 68.94 70 ASP A CA 1
ATOM 529 C C . ASP A 1 70 ? -2.263 -9.605 -7.856 1.00 68.94 70 ASP A C 1
ATOM 531 O O . ASP A 1 70 ? -3.092 -8.733 -8.143 1.00 68.94 70 ASP A O 1
ATOM 535 N N . LYS A 1 71 ? -2.317 -10.798 -8.449 1.00 68.38 71 LYS A N 1
ATOM 536 C CA . LYS A 1 71 ? -3.385 -11.136 -9.388 1.00 68.38 71 LYS A CA 1
ATOM 537 C C . LYS A 1 71 ? -4.737 -11.132 -8.678 1.00 68.38 71 LYS A C 1
ATOM 539 O O . LYS A 1 71 ? -5.073 -12.095 -7.997 1.00 68.38 71 LYS A O 1
ATOM 544 N N . GLY A 1 72 ? -5.552 -10.131 -8.992 1.00 72.00 72 GLY A N 1
ATOM 545 C CA . GLY A 1 72 ? -6.918 -9.996 -8.483 1.00 72.00 72 GLY A CA 1
ATOM 546 C C . GLY A 1 72 ? -7.132 -8.748 -7.635 1.00 72.00 72 GLY A C 1
ATOM 547 O O . GLY A 1 72 ? -8.289 -8.420 -7.384 1.00 72.00 72 GLY A O 1
ATOM 548 N N . GLU A 1 73 ? -6.058 -8.046 -7.275 1.00 76.31 73 GLU A N 1
ATOM 549 C CA . GLU A 1 73 ? -6.107 -6.813 -6.489 1.00 76.31 73 GLU A CA 1
ATOM 550 C C . GLU A 1 73 ? -6.528 -5.607 -7.330 1.00 76.31 73 GLU A C 1
ATOM 552 O O . GLU A 1 73 ? -6.552 -5.625 -8.570 1.00 76.31 73 GLU A O 1
ATOM 557 N N . ILE A 1 74 ? -6.886 -4.526 -6.648 1.00 78.25 74 ILE A N 1
ATOM 558 C CA . ILE A 1 74 ? -7.109 -3.228 -7.273 1.00 78.25 74 ILE A CA 1
ATOM 559 C C . ILE A 1 74 ? -5.757 -2.548 -7.449 1.00 78.25 74 ILE A C 1
ATOM 561 O O . ILE A 1 74 ? -4.907 -2.582 -6.578 1.00 78.25 74 ILE A O 1
ATOM 565 N N . VAL A 1 75 ? -5.548 -1.879 -8.582 1.00 79.81 75 VAL A N 1
ATOM 566 C CA . VAL A 1 75 ? -4.340 -1.061 -8.744 1.00 79.81 75 VAL A CA 1
ATOM 567 C C . VAL A 1 75 ? -4.416 0.122 -7.781 1.00 79.81 75 VAL A C 1
ATOM 569 O O . VAL A 1 75 ? -5.282 0.991 -7.955 1.00 79.81 75 VAL A O 1
ATOM 572 N N . ALA A 1 76 ? -3.491 0.196 -6.826 1.00 85.81 76 ALA A N 1
ATOM 573 C CA . ALA A 1 76 ? -3.401 1.313 -5.907 1.00 85.81 76 ALA A CA 1
ATOM 574 C C . ALA A 1 76 ? -2.100 2.117 -6.071 1.00 85.81 76 ALA A C 1
ATOM 576 O O . ALA A 1 76 ? -1.140 1.754 -6.757 1.00 85.81 76 ALA A O 1
ATOM 577 N N . ALA A 1 77 ? -2.099 3.319 -5.501 1.00 87.50 77 ALA A N 1
ATOM 578 C CA . ALA A 1 77 ? -0.910 4.139 -5.392 1.00 87.50 77 ALA A CA 1
ATOM 579 C C . ALA A 1 77 ? 0.071 3.493 -4.396 1.00 87.50 77 ALA A C 1
ATOM 581 O O . ALA A 1 77 ? -0.372 2.928 -3.401 1.00 87.50 77 ALA A O 1
ATOM 582 N N . PRO A 1 78 ? 1.395 3.676 -4.555 1.00 86.31 78 PRO A N 1
ATOM 583 C CA . PRO A 1 78 ? 2.394 3.015 -3.706 1.00 86.31 78 PRO A CA 1
ATOM 584 C C . PRO A 1 78 ? 2.246 3.217 -2.192 1.00 86.31 78 PRO A C 1
ATOM 586 O O . PRO A 1 78 ? 2.752 2.418 -1.412 1.00 86.31 78 PRO A O 1
ATOM 589 N N . PHE A 1 79 ? 1.623 4.314 -1.749 1.00 87.94 79 PHE A N 1
ATOM 590 C CA . PHE A 1 79 ? 1.368 4.534 -0.323 1.00 87.94 79 PHE A CA 1
ATOM 591 C C . PHE A 1 79 ? 0.200 3.686 0.195 1.00 87.94 79 PHE A C 1
ATOM 593 O O . PHE A 1 79 ? 0.187 3.343 1.369 1.00 87.94 79 PHE A O 1
ATOM 600 N N . VAL A 1 80 ? -0.773 3.376 -0.665 1.00 92.12 80 VAL A N 1
ATOM 601 C CA . VAL A 1 80 ? -1.922 2.532 -0.335 1.00 92.12 80 VAL A CA 1
ATOM 602 C C . VAL A 1 80 ? -1.460 1.090 -0.160 1.00 92.12 80 VAL A C 1
ATOM 604 O O . VAL A 1 80 ? -1.719 0.528 0.899 1.00 92.12 80 VAL A O 1
ATOM 607 N N . GLU A 1 81 ? -0.673 0.578 -1.112 1.00 88.25 81 GLU A N 1
ATOM 608 C CA . GLU A 1 81 ? -0.047 -0.756 -1.044 1.00 88.25 81 GLU A CA 1
ATOM 609 C C . GLU A 1 81 ? 0.741 -0.931 0.267 1.00 88.25 81 GLU A C 1
ATOM 611 O O . GLU A 1 81 ? 0.545 -1.874 1.023 1.00 88.25 81 GLU A O 1
ATOM 616 N N . GLN A 1 82 ? 1.552 0.066 0.642 1.00 89.25 82 GLN A N 1
ATOM 617 C CA . GLN A 1 82 ? 2.312 0.014 1.897 1.00 89.25 82 GLN A CA 1
ATOM 618 C C . GLN A 1 82 ? 1.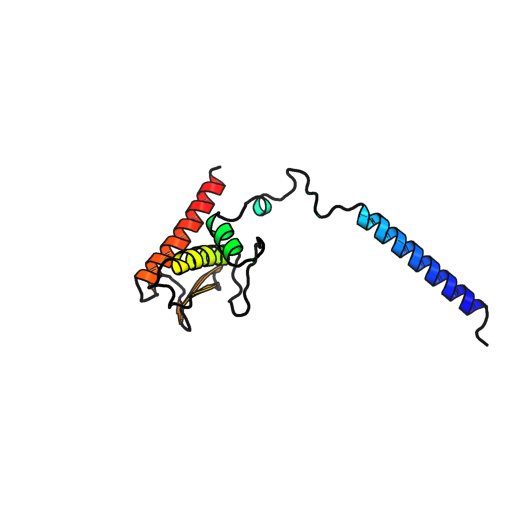428 -0.045 3.151 1.00 89.25 82 GLN A C 1
ATOM 620 O O . GLN A 1 82 ? 1.814 -0.665 4.143 1.00 89.25 82 GLN A O 1
ATOM 625 N N . ILE A 1 83 ? 0.276 0.632 3.154 1.00 92.56 83 ILE A N 1
ATOM 626 C CA . ILE A 1 83 ? -0.668 0.567 4.278 1.00 92.56 83 ILE A CA 1
ATOM 627 C C . ILE A 1 83 ? -1.348 -0.808 4.297 1.00 92.56 83 ILE A C 1
ATOM 629 O O . ILE A 1 83 ? -1.564 -1.354 5.383 1.00 92.56 83 ILE A O 1
ATOM 633 N N . GLU A 1 84 ? -1.652 -1.372 3.128 1.00 92.44 84 GLU A N 1
ATOM 634 C CA . GLU A 1 84 ? -2.196 -2.721 3.000 1.00 92.44 84 GLU A CA 1
ATOM 635 C C . GLU A 1 84 ? -1.225 -3.774 3.536 1.00 92.44 84 GLU A C 1
ATOM 637 O O . GLU A 1 84 ? -1.618 -4.566 4.387 1.00 92.44 84 GLU A O 1
ATOM 642 N N . ASP A 1 85 ? 0.055 -3.719 3.173 1.00 89.62 85 ASP A N 1
ATOM 643 C CA . ASP A 1 85 ? 1.085 -4.630 3.688 1.00 89.62 85 ASP A CA 1
ATOM 644 C C . ASP A 1 85 ? 1.184 -4.599 5.214 1.00 89.62 85 ASP A C 1
ATOM 646 O O . ASP A 1 85 ? 1.259 -5.633 5.891 1.00 89.62 85 ASP A O 1
ATOM 650 N N . ILE A 1 86 ? 1.158 -3.390 5.785 1.00 92.00 86 ILE A N 1
ATOM 651 C CA . ILE A 1 86 ? 1.165 -3.201 7.236 1.00 92.00 86 ILE A CA 1
ATOM 652 C C . ILE A 1 86 ? -0.080 -3.849 7.849 1.00 92.00 86 ILE A C 1
ATOM 654 O O . ILE A 1 86 ? 0.025 -4.526 8.877 1.00 92.00 86 ILE A O 1
ATOM 658 N N . LEU A 1 87 ? -1.255 -3.659 7.245 1.00 94.06 87 LEU A N 1
ATOM 659 C CA . LEU A 1 87 ? -2.491 -4.273 7.715 1.00 94.06 87 LEU A CA 1
ATOM 660 C C . LEU A 1 87 ? -2.439 -5.800 7.594 1.00 94.06 87 LEU A C 1
ATOM 662 O O . LEU A 1 87 ? -2.739 -6.484 8.570 1.00 94.06 87 LEU A O 1
ATOM 666 N N . ARG A 1 88 ? -2.032 -6.336 6.444 1.00 90.94 88 ARG A N 1
ATOM 667 C CA . ARG A 1 88 ? -1.919 -7.770 6.156 1.00 90.94 88 ARG A CA 1
ATOM 668 C C . ARG A 1 88 ? -0.993 -8.443 7.168 1.00 90.94 88 ARG A C 1
ATOM 670 O O . ARG A 1 88 ? -1.349 -9.466 7.757 1.00 90.94 88 ARG A O 1
ATOM 677 N N . SER A 1 89 ? 0.132 -7.800 7.485 1.00 89.81 89 SER A N 1
ATOM 678 C CA . SER A 1 89 ? 1.038 -8.217 8.558 1.00 89.81 89 SER A CA 1
ATOM 679 C C . SER A 1 89 ? 0.343 -8.251 9.927 1.00 89.81 89 SER A C 1
ATOM 681 O O . SER A 1 89 ? 0.396 -9.274 10.616 1.00 89.81 89 SER A O 1
ATOM 683 N N . GLN A 1 90 ? -0.400 -7.202 10.305 1.00 90.25 90 GLN A N 1
ATOM 684 C CA . GLN A 1 90 ? -1.172 -7.179 11.559 1.00 90.25 90 GLN A CA 1
ATOM 685 C C . GLN A 1 90 ? -2.236 -8.288 11.603 1.00 90.25 90 GLN A C 1
ATOM 687 O O . GLN A 1 90 ? -2.308 -9.039 12.578 1.00 90.25 90 GLN A O 1
ATOM 692 N N . MET A 1 91 ? -3.028 -8.436 10.539 1.00 91.81 91 MET A N 1
ATOM 693 C CA . MET A 1 91 ? -4.090 -9.439 10.419 1.00 91.81 91 MET A CA 1
ATOM 694 C C . MET A 1 91 ? -3.536 -10.864 10.454 1.00 91.81 91 MET A C 1
ATOM 696 O O . MET A 1 91 ? -4.153 -11.751 11.038 1.00 91.81 91 MET A O 1
ATOM 700 N N . SER A 1 92 ? -2.336 -11.093 9.911 1.00 87.81 92 SER A N 1
ATOM 701 C CA . SER A 1 92 ? -1.677 -12.399 9.982 1.00 87.81 92 SER A CA 1
ATOM 702 C C . SER A 1 92 ? -1.443 -12.853 11.427 1.00 87.81 92 SER A C 1
ATOM 704 O O . SER A 1 92 ? -1.436 -14.054 11.693 1.00 87.81 92 SER A O 1
ATOM 706 N N . THR A 1 93 ? -1.320 -11.928 12.380 1.00 86.50 93 THR A N 1
ATOM 707 C CA . THR A 1 93 ? -1.091 -12.236 13.801 1.00 86.50 93 THR A CA 1
ATOM 708 C C . THR A 1 93 ? -2.369 -12.302 14.643 1.00 86.50 93 THR A C 1
ATOM 710 O O . THR A 1 93 ? -2.330 -12.863 15.738 1.00 86.50 93 THR A O 1
ATOM 713 N N . ASP A 1 94 ? -3.498 -11.798 14.134 1.00 86.62 94 ASP A N 1
ATOM 714 C CA . ASP A 1 94 ? -4.786 -11.739 14.836 1.00 86.62 94 ASP A CA 1
ATOM 715 C C . ASP A 1 94 ? -5.797 -12.739 14.230 1.00 86.62 94 ASP A C 1
ATOM 717 O O . ASP A 1 94 ? -6.321 -12.505 13.136 1.00 86.62 94 ASP A O 1
ATOM 721 N N . PRO A 1 95 ? -6.107 -13.859 14.917 1.00 86.75 95 PRO A N 1
ATOM 722 C CA . PRO A 1 95 ? -7.018 -14.887 14.411 1.00 86.75 95 PRO A CA 1
ATOM 723 C C . PRO A 1 95 ? -8.416 -14.370 14.066 1.00 86.75 95 PRO A C 1
ATOM 725 O O . PRO A 1 95 ? -9.034 -14.897 13.142 1.00 86.75 95 PRO A O 1
ATOM 728 N N . ASP A 1 96 ? -8.901 -13.350 14.779 1.00 86.62 96 ASP A N 1
ATOM 729 C CA . ASP A 1 96 ? -10.243 -12.804 14.579 1.00 86.62 96 ASP A CA 1
ATOM 730 C C . ASP A 1 96 ? -10.313 -11.954 13.302 1.00 86.62 96 ASP A C 1
ATOM 732 O O . ASP A 1 96 ? -11.385 -11.794 12.718 1.00 86.62 96 ASP A O 1
ATOM 736 N N . LEU A 1 97 ? -9.169 -11.442 12.835 1.00 90.56 97 LEU A N 1
ATOM 737 C CA . LEU A 1 97 ? -9.087 -10.625 11.628 1.00 90.56 97 LEU A CA 1
ATOM 738 C C . LEU A 1 97 ? -8.775 -11.433 10.364 1.00 90.56 97 LEU A C 1
ATOM 740 O O . LEU A 1 97 ? -9.149 -11.008 9.278 1.00 90.56 97 LEU A O 1
ATOM 744 N N . ARG A 1 98 ? -8.171 -12.623 10.479 1.00 87.19 98 ARG A N 1
ATOM 745 C CA . ARG A 1 98 ? -7.809 -13.481 9.327 1.00 87.19 98 ARG A CA 1
ATOM 746 C C . ARG A 1 98 ? -8.979 -13.900 8.432 1.00 87.19 98 ARG A C 1
ATOM 748 O O . ARG A 1 98 ? -8.750 -14.380 7.329 1.00 87.19 98 ARG A O 1
ATOM 755 N N . SER A 1 99 ? -10.209 -13.807 8.933 1.00 87.94 99 SER A N 1
ATOM 756 C CA . SER A 1 99 ? -11.412 -14.158 8.170 1.00 87.94 99 SER A CA 1
ATOM 757 C C . SER A 1 99 ? -11.885 -13.047 7.230 1.00 87.94 99 SER A C 1
ATOM 759 O O . SER A 1 99 ? -12.722 -13.309 6.367 1.00 87.94 99 SER A O 1
ATOM 761 N N . TYR A 1 100 ? -11.361 -11.829 7.388 1.00 91.31 100 TYR A N 1
ATOM 762 C CA . TYR A 1 100 ? -11.677 -10.717 6.509 1.00 91.31 100 TYR A CA 1
ATOM 763 C C . TYR A 1 100 ? -10.822 -10.768 5.248 1.00 91.31 100 TYR A C 1
ATOM 765 O O . TYR A 1 100 ? -9.601 -10.879 5.317 1.00 91.31 100 TYR A O 1
ATOM 773 N N . ASP A 1 101 ? -11.494 -10.634 4.112 1.00 91.19 101 ASP A N 1
ATOM 774 C CA . ASP A 1 101 ? -10.887 -10.321 2.826 1.00 91.19 101 ASP A CA 1
ATOM 775 C C . ASP A 1 101 ? -10.870 -8.795 2.686 1.00 91.19 101 ASP A C 1
ATOM 777 O O . ASP A 1 101 ? -11.938 -8.177 2.649 1.00 91.19 101 ASP A O 1
ATOM 781 N N . VAL A 1 102 ? -9.689 -8.181 2.747 1.00 92.62 102 VAL A N 1
ATOM 782 C CA . VAL A 1 102 ? -9.518 -6.721 2.753 1.00 92.62 102 VAL A CA 1
ATOM 783 C C . VAL A 1 102 ? -8.503 -6.348 1.691 1.00 92.62 102 VAL A C 1
ATOM 785 O O . VAL A 1 102 ? -7.404 -6.887 1.703 1.00 92.62 102 VAL A O 1
ATOM 788 N N . ASP A 1 103 ? -8.887 -5.408 0.836 1.00 92.88 103 ASP A N 1
ATOM 789 C CA . ASP A 1 103 ? -8.091 -4.884 -0.279 1.00 92.88 103 ASP A CA 1
ATOM 790 C C . ASP A 1 103 ? -8.230 -3.355 -0.276 1.00 92.88 103 ASP A C 1
ATOM 792 O O . ASP A 1 103 ? -9.312 -2.818 0.026 1.00 92.88 103 ASP A O 1
ATOM 796 N N . PHE A 1 104 ? -7.151 -2.634 -0.562 1.00 93.62 104 PHE A N 1
ATOM 797 C CA . PHE A 1 104 ? -7.139 -1.185 -0.631 1.00 93.62 104 PHE A CA 1
ATOM 798 C C . PHE A 1 104 ? -6.924 -0.669 -2.050 1.00 93.62 104 PHE A C 1
ATOM 800 O O . PHE A 1 104 ? -6.060 -1.079 -2.806 1.00 93.62 104 PHE A O 1
ATOM 807 N N . GLY A 1 105 ? -7.705 0.349 -2.401 1.00 91.31 105 GLY A N 1
ATOM 808 C CA . GLY A 1 105 ? -7.602 1.042 -3.674 1.00 91.31 105 GLY A CA 1
ATOM 809 C C . GLY A 1 105 ? -7.218 2.503 -3.505 1.00 91.31 105 GLY A C 1
ATOM 810 O O . GLY A 1 105 ? -7.243 3.081 -2.416 1.00 91.31 105 GLY A O 1
ATOM 811 N N . THR A 1 106 ? -6.925 3.149 -4.629 1.00 90.88 106 THR A N 1
ATOM 812 C CA . THR A 1 106 ? -6.887 4.613 -4.695 1.00 90.88 106 THR A CA 1
ATOM 813 C C . THR A 1 106 ? -8.205 5.131 -5.247 1.00 90.88 106 THR A C 1
ATOM 815 O O . THR A 1 106 ? -8.572 4.843 -6.387 1.00 90.88 106 THR A O 1
ATOM 818 N N . GLY A 1 107 ? -8.918 5.901 -4.427 1.00 86.88 107 GLY A N 1
ATOM 819 C CA . GLY A 1 107 ? -10.175 6.533 -4.798 1.00 86.88 107 GLY A CA 1
ATOM 820 C C . GLY A 1 107 ? -10.006 7.547 -5.931 1.00 86.88 107 GLY A C 1
ATOM 821 O O . GLY A 1 107 ? -8.909 8.007 -6.249 1.00 86.88 107 GLY A O 1
ATOM 822 N N . THR A 1 108 ? -11.120 7.956 -6.540 1.00 86.62 108 THR A N 1
ATOM 823 C CA . THR A 1 108 ? -11.122 8.951 -7.631 1.00 86.62 108 THR A CA 1
ATOM 824 C C . THR A 1 108 ? -10.627 10.335 -7.205 1.00 86.62 108 THR A C 1
ATOM 826 O O . THR A 1 108 ? -10.281 11.154 -8.050 1.00 86.62 108 THR A O 1
ATOM 829 N N . ASP A 1 109 ? -10.626 10.610 -5.903 1.00 86.06 109 ASP A N 1
ATOM 830 C CA . ASP A 1 109 ? -10.078 11.812 -5.273 1.00 86.06 109 ASP A CA 1
ATOM 831 C C . ASP A 1 109 ? -8.579 11.689 -4.935 1.00 86.06 109 ASP A C 1
ATOM 833 O O . ASP A 1 109 ? -7.984 12.639 -4.428 1.00 86.06 109 ASP A O 1
ATOM 837 N N . GLY A 1 110 ? -7.963 10.540 -5.230 1.00 85.25 110 GLY A N 1
ATOM 838 C CA . GLY A 1 110 ? -6.585 10.216 -4.865 1.00 85.25 110 GLY A CA 1
ATOM 839 C C . GLY A 1 110 ? -6.418 9.755 -3.414 1.00 85.25 110 GLY A C 1
ATOM 840 O O . GLY A 1 110 ? -5.284 9.564 -2.976 1.00 85.25 110 GLY A O 1
ATOM 841 N N . GLY A 1 111 ? -7.515 9.603 -2.665 1.00 88.25 111 GLY A N 1
ATOM 842 C CA . GLY A 1 111 ? -7.520 9.121 -1.287 1.00 88.25 111 GLY A CA 1
ATOM 843 C C . GLY A 1 111 ? -7.507 7.595 -1.175 1.00 88.25 111 GLY A C 1
ATOM 844 O O . GLY A 1 111 ? -7.503 6.875 -2.173 1.00 88.25 111 GLY A O 1
ATOM 845 N N . LEU A 1 112 ? -7.514 7.105 0.066 1.00 91.06 112 LEU A N 1
ATOM 846 C CA . LEU A 1 112 ? -7.622 5.679 0.375 1.00 91.06 112 LEU A CA 1
ATOM 847 C C . LEU A 1 112 ? -9.062 5.197 0.145 1.00 91.06 112 LEU A C 1
ATOM 849 O O . LEU A 1 112 ? -10.001 5.720 0.742 1.00 91.06 112 LEU A O 1
ATOM 853 N N . GLU A 1 113 ? -9.225 4.172 -0.679 1.00 93.88 113 GLU A N 1
ATOM 854 C CA . GLU A 1 113 ? -10.464 3.416 -0.846 1.00 93.88 113 GLU A CA 1
ATOM 855 C C . GLU A 1 113 ? -10.311 2.061 -0.157 1.00 93.88 113 GLU A C 1
ATOM 857 O O . GLU A 1 113 ? -9.275 1.420 -0.289 1.00 93.88 113 GLU A O 1
ATOM 862 N N . ILE A 1 114 ? -11.328 1.619 0.582 1.00 94.62 114 ILE A N 1
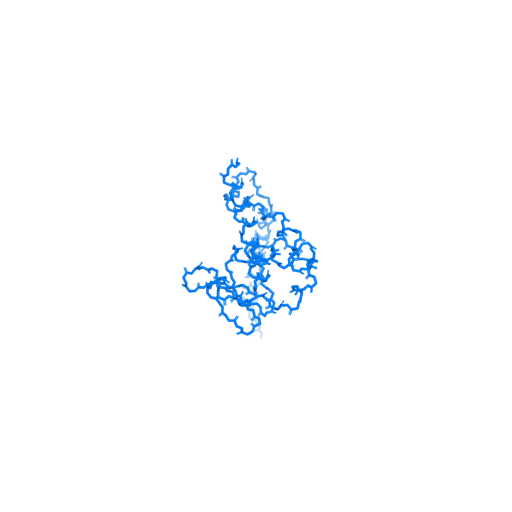ATOM 863 C CA . ILE A 1 114 ? -11.263 0.382 1.364 1.00 94.62 114 ILE A CA 1
ATOM 864 C C . ILE A 1 114 ? -12.299 -0.601 0.837 1.00 94.62 114 ILE A C 1
ATOM 866 O O . ILE A 1 114 ? -13.478 -0.255 0.725 1.00 94.62 114 ILE A O 1
ATOM 870 N N . ARG A 1 115 ? -11.903 -1.843 0.571 1.00 94.25 115 ARG A N 1
ATOM 871 C CA . ARG A 1 115 ? -12.822 -2.945 0.292 1.00 94.25 115 ARG A CA 1
ATOM 872 C C . ARG A 1 115 ? -12.735 -4.015 1.363 1.00 94.25 115 ARG A C 1
ATOM 874 O O . ARG A 1 115 ? -11.656 -4.361 1.817 1.00 94.25 115 ARG A O 1
ATOM 881 N N . VAL A 1 116 ? -13.900 -4.501 1.781 1.00 94.00 116 VAL A N 1
ATOM 882 C CA . VAL A 1 116 ? -14.045 -5.623 2.711 1.00 94.00 116 VAL A CA 1
ATOM 883 C C . VAL A 1 116 ? -15.007 -6.618 2.068 1.00 94.00 116 VAL A C 1
ATOM 885 O O . VAL A 1 116 ? -16.215 -6.359 1.994 1.00 94.00 116 VAL A O 1
ATOM 888 N N . GLY A 1 117 ? -14.469 -7.716 1.537 1.00 90.75 117 GLY A N 1
ATOM 889 C CA . GLY A 1 117 ? -15.161 -8.587 0.589 1.00 90.75 117 GLY A CA 1
ATOM 890 C C . GLY A 1 117 ? -15.732 -7.781 -0.585 1.00 90.75 117 GLY A C 1
ATOM 891 O O . GLY A 1 117 ? -15.051 -6.961 -1.196 1.00 90.75 117 GLY A O 1
ATOM 892 N N . ASP A 1 118 ? -17.029 -7.935 -0.857 1.00 89.81 118 ASP A N 1
ATOM 893 C CA . ASP A 1 118 ? -17.699 -7.231 -1.961 1.00 89.81 118 ASP A CA 1
ATOM 894 C C . ASP A 1 118 ? -18.062 -5.763 -1.657 1.00 89.81 118 ASP A C 1
ATOM 896 O O . ASP A 1 118 ? -18.552 -5.040 -2.533 1.00 89.81 118 ASP A O 1
ATOM 900 N N . GLN A 1 119 ? -17.870 -5.299 -0.419 1.00 93.12 119 GLN A N 1
ATOM 901 C CA . GLN A 1 119 ? -18.305 -3.970 0.006 1.00 93.12 119 GLN A CA 1
ATOM 902 C C . GLN A 1 119 ? -17.177 -2.950 -0.079 1.00 93.12 119 GLN A C 1
ATOM 904 O O . GLN A 1 119 ? -16.101 -3.144 0.475 1.00 93.12 119 GLN A O 1
ATOM 909 N N . ARG A 1 120 ? -17.462 -1.821 -0.733 1.00 93.38 120 ARG A N 1
ATOM 910 C CA . ARG A 1 120 ? -16.557 -0.676 -0.852 1.00 93.38 120 ARG A CA 1
ATOM 911 C C . ARG A 1 120 ? -16.935 0.424 0.138 1.00 93.38 120 ARG A C 1
ATOM 913 O O . ARG A 1 120 ? -18.101 0.807 0.232 1.00 93.38 120 ARG A O 1
ATOM 920 N N . TYR A 1 121 ? -15.923 0.990 0.778 1.00 94.00 121 TYR A N 1
ATOM 921 C CA . TYR A 1 121 ? -15.998 2.070 1.749 1.00 94.00 121 TYR A CA 1
ATOM 922 C C . TYR A 1 121 ? -15.033 3.191 1.350 1.00 94.00 121 TYR A C 1
ATOM 924 O O . TYR A 1 121 ? -13.900 2.941 0.946 1.00 94.00 121 TYR A O 1
ATOM 932 N N . ALA A 1 122 ? -15.492 4.438 1.446 1.00 90.62 122 ALA A N 1
ATOM 933 C CA . ALA A 1 122 ? -14.673 5.623 1.169 1.00 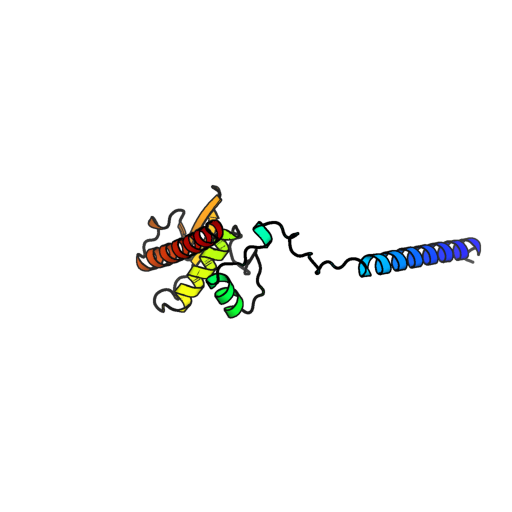90.62 122 ALA A CA 1
ATOM 934 C C . ALA A 1 122 ? -14.041 6.208 2.444 1.00 90.62 122 ALA A C 1
ATOM 936 O O . ALA A 1 122 ? -13.130 7.023 2.371 1.00 90.62 122 ALA A O 1
ATOM 937 N N . ASP A 1 123 ? -14.544 5.820 3.616 1.00 90.44 123 ASP A N 1
ATOM 938 C CA . ASP A 1 123 ? -14.022 6.236 4.915 1.00 90.44 123 ASP A CA 1
ATOM 939 C C . ASP A 1 123 ? -14.036 5.030 5.857 1.00 90.44 123 ASP A C 1
ATOM 941 O O . ASP A 1 123 ? -15.016 4.281 5.923 1.00 90.44 123 ASP A O 1
ATOM 945 N N . ILE A 1 124 ? -12.963 4.871 6.628 1.00 93.06 124 ILE A N 1
ATOM 946 C CA . ILE A 1 124 ? -12.827 3.845 7.662 1.00 93.06 124 ILE A CA 1
ATOM 947 C C . ILE A 1 124 ? -14.023 3.821 8.622 1.00 93.06 124 ILE A C 1
ATOM 949 O O . ILE A 1 124 ? -14.457 2.754 9.040 1.00 93.06 124 ILE A O 1
ATOM 953 N N . LYS A 1 125 ? -14.619 4.979 8.933 1.00 93.25 125 LYS A N 1
ATOM 954 C CA . LYS A 1 125 ? -15.777 5.109 9.834 1.00 93.25 125 LYS A CA 1
ATOM 955 C C . LYS A 1 125 ? -17.031 4.408 9.316 1.00 93.25 125 LYS A C 1
ATOM 957 O O . LYS A 1 125 ? -17.947 4.173 10.097 1.00 93.25 125 LYS A O 1
ATOM 962 N N . GLN A 1 126 ? -17.093 4.111 8.020 1.00 94.88 126 GLN A N 1
ATOM 963 C CA . GLN A 1 126 ? -18.232 3.439 7.399 1.00 94.88 126 GLN A CA 1
ATOM 964 C C . GLN A 1 126 ? -18.191 1.918 7.596 1.00 94.88 126 GLN A C 1
ATOM 966 O O . GLN A 1 126 ? -19.216 1.261 7.424 1.00 94.88 126 GLN A O 1
ATOM 971 N N . ILE A 1 127 ? -17.037 1.360 7.975 1.00 95.25 127 ILE A N 1
ATOM 972 C CA . ILE A 1 127 ? -16.864 -0.077 8.189 1.00 95.25 127 ILE A CA 1
ATOM 973 C C . ILE A 1 127 ? -17.583 -0.478 9.488 1.00 95.25 127 ILE A C 1
ATOM 975 O O . ILE A 1 127 ? -17.273 0.082 10.542 1.00 95.25 127 ILE A O 1
ATOM 979 N N . PRO A 1 128 ? -18.519 -1.445 9.466 1.00 93.50 128 PRO A N 1
ATOM 980 C CA . PRO A 1 128 ? -19.313 -1.794 10.646 1.00 93.50 128 PRO A CA 1
ATOM 981 C C . PRO A 1 128 ? -18.491 -2.377 11.802 1.00 93.50 128 PRO A C 1
ATOM 983 O O . PRO A 1 128 ? -18.746 -2.056 12.964 1.00 93.50 128 PRO A O 1
ATOM 986 N N . ASP A 1 129 ? -17.501 -3.217 11.490 1.00 94.31 129 ASP A N 1
ATOM 987 C CA . ASP A 1 129 ? -16.690 -3.909 12.490 1.00 94.31 129 ASP A CA 1
ATOM 988 C C . ASP A 1 129 ? -15.653 -2.962 13.125 1.00 94.31 129 ASP A C 1
ATOM 990 O O . ASP A 1 129 ? -14.752 -2.445 12.462 1.00 94.31 129 ASP A O 1
ATOM 994 N N . GLU A 1 130 ? -15.775 -2.744 14.437 1.00 94.56 130 GLU A N 1
ATOM 995 C CA . GLU A 1 130 ? -14.874 -1.887 15.223 1.00 94.56 130 GLU A CA 1
ATOM 996 C C . GLU A 1 130 ? -13.429 -2.393 15.247 1.00 94.56 130 GLU A C 1
ATOM 998 O O . GLU A 1 130 ? -12.492 -1.597 15.218 1.00 94.56 130 GLU A O 1
ATOM 1003 N N . ARG A 1 131 ? -13.223 -3.710 15.322 1.00 93.50 131 ARG A N 1
ATOM 1004 C CA . ARG A 1 131 ? -11.886 -4.305 15.394 1.00 93.50 131 ARG A CA 1
ATOM 1005 C C . ARG A 1 131 ? -11.160 -4.118 14.075 1.00 93.50 131 ARG A C 1
ATOM 1007 O O . ARG A 1 131 ? -9.994 -3.724 14.088 1.00 93.50 131 ARG A O 1
ATOM 1014 N N . LEU A 1 132 ? -11.861 -4.329 12.963 1.00 95.19 132 LEU A N 1
ATOM 1015 C CA . LEU A 1 132 ? -11.327 -4.085 11.632 1.00 95.19 132 LEU A CA 1
ATOM 1016 C C . LEU A 1 132 ? -11.007 -2.598 11.437 1.00 95.19 132 LEU A C 1
ATOM 1018 O O . LEU A 1 132 ? -9.898 -2.266 11.023 1.00 95.19 132 LEU A O 1
ATOM 1022 N N . ARG A 1 133 ? -11.904 -1.687 11.842 1.00 95.75 133 ARG A N 1
ATOM 1023 C CA . ARG A 1 133 ? -11.597 -0.244 11.856 1.00 95.75 133 ARG A CA 1
ATOM 1024 C C . ARG A 1 133 ? -10.365 0.079 12.689 1.00 95.75 133 ARG A C 1
ATOM 1026 O O . ARG A 1 133 ? -9.515 0.851 12.259 1.00 95.75 133 ARG A O 1
ATOM 1033 N N . ALA A 1 134 ? -10.246 -0.495 13.880 1.00 95.25 134 ALA A N 1
ATOM 1034 C CA . ALA A 1 134 ? -9.099 -0.252 14.740 1.00 95.25 134 ALA A CA 1
ATOM 1035 C C . ALA A 1 134 ? -7.796 -0.779 14.113 1.00 95.25 134 ALA A C 1
ATOM 1037 O O . ALA A 1 134 ? -6.763 -0.126 14.238 1.00 95.25 134 ALA A O 1
ATOM 1038 N N . ALA A 1 135 ? -7.833 -1.927 13.430 1.00 95.69 135 ALA A N 1
ATOM 1039 C CA . ALA A 1 135 ? -6.682 -2.490 12.726 1.00 95.69 135 ALA A CA 1
ATOM 1040 C C . ALA A 1 135 ? -6.242 -1.611 11.550 1.00 95.69 135 ALA A C 1
ATOM 1042 O O . ALA A 1 135 ? -5.085 -1.199 11.494 1.00 95.69 135 ALA A O 1
ATOM 1043 N N . ILE A 1 136 ? -7.178 -1.222 10.684 1.00 95.75 136 ILE A N 1
ATOM 1044 C CA . ILE A 1 136 ? -6.906 -0.315 9.562 1.00 95.75 136 ILE A CA 1
ATOM 1045 C C . ILE A 1 136 ? -6.364 1.028 10.080 1.00 95.75 136 ILE A C 1
ATOM 1047 O O . ILE A 1 136 ? -5.371 1.547 9.574 1.00 95.75 136 ILE A O 1
ATOM 1051 N N . GLY A 1 137 ? -6.954 1.569 11.151 1.00 96.12 137 GLY A N 1
ATOM 1052 C CA . GLY A 1 137 ? -6.505 2.818 11.766 1.00 96.12 137 GLY A CA 1
ATOM 1053 C C . GLY A 1 137 ? -5.078 2.732 12.313 1.00 96.12 137 GLY A C 1
ATOM 1054 O O . GLY A 1 137 ? -4.302 3.675 12.152 1.00 96.12 137 GLY A O 1
ATOM 1055 N N . ARG A 1 138 ? -4.700 1.593 12.909 1.00 95.19 138 ARG A N 1
ATOM 1056 C CA . ARG A 1 138 ? -3.316 1.338 13.334 1.00 95.19 138 ARG A CA 1
ATOM 1057 C C . ARG A 1 138 ? -2.369 1.259 12.145 1.00 95.19 138 ARG A C 1
ATOM 1059 O O . ARG A 1 138 ? -1.308 1.863 12.213 1.00 95.19 138 ARG A O 1
ATOM 1066 N N . ALA A 1 139 ? -2.740 0.563 11.070 1.00 95.00 139 ALA A N 1
ATOM 1067 C CA . ALA A 1 139 ? -1.908 0.464 9.871 1.00 95.00 139 ALA A CA 1
ATOM 1068 C C . ALA A 1 139 ? -1.604 1.844 9.261 1.00 95.00 139 ALA A C 1
ATOM 1070 O O . ALA A 1 139 ? -0.440 2.175 9.032 1.00 95.00 139 ALA A O 1
ATOM 1071 N N . ILE A 1 140 ? -2.628 2.692 9.118 1.00 94.44 140 ILE A N 1
ATOM 1072 C CA . ILE A 1 140 ? -2.474 4.078 8.647 1.00 94.44 140 ILE A CA 1
ATOM 1073 C C . ILE A 1 140 ? -1.562 4.882 9.585 1.00 94.44 140 ILE A C 1
ATOM 1075 O O . ILE A 1 140 ? -0.679 5.607 9.127 1.00 94.44 140 ILE A O 1
ATOM 1079 N N . ALA A 1 141 ? -1.750 4.759 10.903 1.00 94.75 141 ALA A N 1
ATOM 1080 C CA . ALA A 1 141 ? -0.925 5.466 11.880 1.00 94.75 141 ALA A CA 1
ATOM 1081 C C . ALA A 1 141 ? 0.549 5.031 11.818 1.00 94.75 141 ALA A C 1
ATOM 1083 O O . ALA A 1 141 ? 1.433 5.884 11.830 1.00 94.75 141 ALA A O 1
ATOM 1084 N N . THR A 1 142 ? 0.817 3.727 11.698 1.00 92.88 142 THR A N 1
ATOM 1085 C CA . THR A 1 142 ? 2.174 3.184 11.548 1.00 92.88 142 THR A CA 1
ATOM 1086 C C . THR A 1 142 ? 2.850 3.697 10.279 1.00 92.88 142 THR A C 1
ATOM 1088 O O . THR A 1 142 ? 4.015 4.090 10.334 1.00 92.88 142 THR A O 1
ATOM 1091 N N . TYR A 1 143 ? 2.127 3.747 9.158 1.00 92.06 143 TYR A N 1
ATOM 1092 C CA . TYR A 1 143 ? 2.642 4.334 7.922 1.00 92.06 143 TYR A CA 1
ATOM 1093 C C . TYR A 1 143 ? 3.005 5.813 8.111 1.00 92.06 143 TYR A C 1
ATOM 1095 O O . TYR A 1 143 ? 4.137 6.213 7.839 1.00 92.06 143 TYR A O 1
ATOM 1103 N N . ASN A 1 144 ? 2.076 6.615 8.643 1.00 91.88 144 ASN A N 1
ATOM 1104 C CA . ASN A 1 144 ? 2.289 8.048 8.847 1.00 91.88 144 ASN A CA 1
ATOM 1105 C C . ASN A 1 144 ? 3.470 8.334 9.779 1.00 91.88 144 ASN A C 1
ATOM 1107 O O . ASN A 1 144 ? 4.273 9.213 9.480 1.00 91.88 144 ASN A O 1
ATOM 1111 N N . GLN A 1 145 ? 3.613 7.570 10.864 1.00 90.31 145 GLN A N 1
ATOM 1112 C CA . GLN A 1 145 ? 4.754 7.696 11.769 1.00 90.31 145 GLN A CA 1
ATOM 1113 C C . GLN A 1 145 ? 6.076 7.398 11.047 1.00 90.31 145 GLN A C 1
ATOM 1115 O O . GLN A 1 145 ? 7.028 8.166 11.162 1.00 90.31 145 GLN A O 1
ATOM 1120 N N . GLY A 1 146 ? 6.124 6.333 10.239 1.00 85.31 146 GLY A N 1
ATOM 1121 C CA . GLY A 1 146 ? 7.301 6.020 9.428 1.00 85.31 146 GLY A CA 1
ATOM 1122 C C . GLY A 1 146 ? 7.647 7.121 8.418 1.00 85.31 146 GLY A C 1
ATOM 1123 O O . GLY A 1 146 ? 8.823 7.382 8.168 1.00 85.31 146 GLY A O 1
ATOM 1124 N N . GLU A 1 147 ? 6.645 7.797 7.854 1.00 84.81 147 GLU A N 1
ATOM 1125 C CA . GLU A 1 147 ? 6.849 8.947 6.967 1.00 84.81 147 GLU A CA 1
ATOM 1126 C C . GLU A 1 147 ? 7.324 10.205 7.713 1.00 84.81 147 GLU A C 1
ATOM 1128 O O . GLU A 1 147 ? 8.153 10.953 7.191 1.00 84.81 147 GLU A O 1
ATOM 1133 N N . GLU A 1 148 ? 6.838 10.450 8.930 1.00 82.94 148 GLU A N 1
ATOM 1134 C CA . GLU A 1 148 ? 7.290 11.556 9.784 1.00 82.94 148 GLU A CA 1
ATOM 1135 C C . GLU A 1 148 ? 8.747 11.384 10.227 1.00 82.94 148 GLU A C 1
ATOM 1137 O O . GLU A 1 148 ? 9.532 12.337 10.146 1.00 82.94 148 GLU A O 1
ATOM 1142 N N . ASP A 1 149 ? 9.134 10.166 10.606 1.00 78.69 149 ASP A N 1
ATOM 1143 C CA . ASP A 1 149 ? 10.510 9.829 10.972 1.00 78.69 149 ASP A CA 1
ATOM 1144 C C . ASP A 1 149 ? 11.468 10.073 9.793 1.00 78.69 149 ASP A C 1
ATOM 1146 O O . ASP A 1 149 ? 12.535 10.665 9.964 1.00 78.69 149 ASP A O 1
ATOM 1150 N N . LYS A 1 150 ? 11.059 9.716 8.565 1.00 72.50 150 LYS A N 1
ATOM 1151 C CA . LYS A 1 150 ? 11.828 9.982 7.332 1.00 72.50 150 LYS A CA 1
ATOM 1152 C C . LYS A 1 150 ? 11.970 11.471 7.005 1.00 72.50 150 LYS A C 1
ATOM 1154 O O . LYS A 1 150 ? 12.921 11.845 6.327 1.00 72.50 150 LYS A O 1
ATOM 1159 N N . ARG A 1 151 ? 11.015 12.313 7.410 1.00 72.00 151 ARG A N 1
ATOM 1160 C CA . ARG A 1 151 ? 11.050 13.770 7.167 1.00 72.00 151 ARG A CA 1
ATOM 1161 C C . ARG A 1 151 ? 11.858 14.529 8.216 1.00 72.00 151 ARG A C 1
ATOM 1163 O O . ARG A 1 151 ? 12.270 15.655 7.948 1.00 72.00 151 ARG A O 1
ATOM 1170 N N . SER A 1 152 ? 12.030 13.938 9.395 1.00 70.06 152 SER A N 1
ATOM 1171 C CA . SER A 1 152 ? 12.681 14.566 10.549 1.00 70.06 152 SER A CA 1
ATOM 1172 C C . SER A 1 152 ? 14.157 14.177 10.709 1.00 70.06 152 SER A C 1
ATOM 1174 O O . SER A 1 152 ? 14.854 14.812 11.502 1.00 70.06 152 SER A O 1
ATOM 1176 N N . GLY A 1 153 ? 14.623 13.150 9.987 1.00 51.75 153 GLY A N 1
ATOM 1177 C CA . GLY A 1 153 ? 16.023 12.705 9.927 1.00 51.75 153 GLY A CA 1
ATOM 1178 C C . GLY A 1 153 ? 16.780 13.249 8.722 1.00 51.75 153 GLY A C 1
ATOM 1179 O O . GLY A 1 153 ? 17.975 13.574 8.898 1.00 51.75 153 GLY A O 1
#